Protein AF-A0A1J6KN86-F1 (afdb_monomer)

Sequence (72 aa):
SERRNEIEALKLENEMLRLENKLLSERKKNLLCSTCREREKQEKIIEQVLKEIDQVKTEYEKLPSSGPRNSQ

Structure (mmCIF, N/CA/C/O backbone):
data_AF-A0A1J6KN86-F1
#
_entry.id   AF-A0A1J6KN86-F1
#
loop_
_atom_site.group_PDB
_atom_site.id
_atom_site.type_symbol
_atom_site.label_atom_id
_atom_site.label_alt_id
_atom_site.label_comp_id
_atom_site.label_asym_id
_atom_site.label_entity_id
_atom_site.label_seq_id
_atom_site.pdbx_PDB_ins_code
_atom_site.Cartn_x
_atom_site.Cartn_y
_atom_site.Cartn_z
_atom_site.occupancy
_atom_site.B_iso_or_equiv
_atom_site.auth_seq_id
_atom_site.auth_comp_id
_atom_site.auth_asym_id
_atom_site.auth_atom_id
_atom_site.pdbx_PDB_model_num
ATOM 1 N N . SER A 1 1 ? 20.761 0.985 -20.123 1.00 70.06 1 SER A N 1
ATOM 2 C CA . SER A 1 1 ? 20.579 -0.278 -20.863 1.00 70.06 1 SER A CA 1
ATOM 3 C C . SER A 1 1 ? 19.220 -0.842 -20.501 1.00 70.06 1 SER A C 1
ATOM 5 O O . SER A 1 1 ? 18.821 -0.690 -19.353 1.00 70.06 1 SER A O 1
ATOM 7 N N . GLU A 1 2 ? 18.533 -1.482 -21.444 1.00 78.00 2 GLU A N 1
ATOM 8 C CA . GLU A 1 2 ? 17.192 -2.073 -21.256 1.00 78.00 2 GLU A CA 1
ATOM 9 C C . GLU A 1 2 ? 17.136 -3.019 -20.047 1.00 78.00 2 GLU A C 1
ATOM 11 O O . GLU A 1 2 ? 16.272 -2.873 -19.192 1.00 78.00 2 GLU A O 1
ATOM 16 N N . ARG A 1 3 ? 18.173 -3.845 -19.856 1.00 85.31 3 ARG A N 1
ATOM 17 C CA . ARG A 1 3 ? 18.323 -4.722 -18.681 1.00 85.31 3 ARG A CA 1
ATOM 18 C C . ARG A 1 3 ? 18.285 -3.998 -17.325 1.00 85.31 3 ARG A C 1
ATOM 20 O O . ARG A 1 3 ? 17.871 -4.580 -16.331 1.00 85.31 3 ARG A O 1
ATOM 27 N N . ARG A 1 4 ? 18.749 -2.741 -17.243 1.00 85.69 4 ARG A N 1
ATOM 28 C CA . ARG A 1 4 ? 18.639 -1.956 -15.995 1.00 85.69 4 ARG A CA 1
ATOM 29 C C . ARG A 1 4 ? 17.196 -1.518 -15.742 1.00 85.69 4 ARG A C 1
ATOM 31 O O . ARG A 1 4 ? 16.800 -1.487 -14.585 1.00 85.69 4 ARG A O 1
ATOM 38 N N . ASN A 1 5 ? 16.435 -1.229 -16.798 1.00 86.56 5 ASN A N 1
ATOM 39 C CA . ASN A 1 5 ? 15.026 -0.852 -16.688 1.00 86.56 5 ASN A CA 1
ATOM 40 C C . ASN A 1 5 ? 14.173 -2.058 -16.272 1.00 86.56 5 ASN A C 1
ATOM 42 O O . ASN A 1 5 ? 13.336 -1.916 -15.394 1.00 86.56 5 ASN A O 1
ATOM 46 N N . GLU A 1 6 ? 14.447 -3.250 -16.815 1.00 90.69 6 GLU A N 1
ATOM 47 C CA . GLU A 1 6 ? 13.787 -4.503 -16.405 1.00 90.69 6 GLU A CA 1
ATOM 48 C C . GLU A 1 6 ? 14.024 -4.829 -14.925 1.00 90.69 6 GLU A C 1
ATOM 50 O O . GLU A 1 6 ? 13.095 -5.163 -14.196 1.00 90.69 6 GLU A O 1
ATOM 55 N N . ILE A 1 7 ? 15.270 -4.701 -14.453 1.00 93.44 7 ILE A N 1
ATOM 56 C CA . ILE A 1 7 ? 15.596 -4.922 -13.037 1.00 93.44 7 ILE A CA 1
ATOM 57 C C . ILE A 1 7 ? 14.840 -3.933 -12.147 1.00 93.44 7 ILE A C 1
ATOM 59 O O . ILE A 1 7 ? 14.365 -4.315 -11.080 1.00 93.44 7 ILE A O 1
ATOM 63 N N . GLU A 1 8 ? 14.742 -2.670 -12.558 1.00 94.25 8 GLU A N 1
ATOM 64 C CA . GLU A 1 8 ? 14.032 -1.656 -11.783 1.00 94.25 8 GLU A CA 1
ATOM 65 C C . GLU A 1 8 ? 12.518 -1.895 -11.779 1.00 94.25 8 GLU A C 1
ATOM 67 O O . GLU A 1 8 ? 11.902 -1.828 -10.717 1.00 94.25 8 GLU A O 1
ATOM 72 N N . ALA A 1 9 ? 11.940 -2.291 -12.917 1.00 93.69 9 ALA A N 1
ATOM 73 C CA . ALA A 1 9 ? 10.540 -2.697 -13.016 1.00 93.69 9 ALA A CA 1
ATOM 74 C C . ALA A 1 9 ? 10.223 -3.838 -12.038 1.00 93.69 9 ALA A C 1
ATOM 76 O O . ALA A 1 9 ? 9.316 -3.710 -11.219 1.00 93.69 9 ALA A O 1
ATOM 77 N N . LEU A 1 10 ? 11.042 -4.897 -12.026 1.00 95.31 10 LEU A N 1
ATOM 78 C CA . LEU A 1 10 ? 10.872 -6.028 -11.106 1.00 95.31 10 LEU A CA 1
ATOM 79 C C . LEU A 1 10 ? 10.986 -5.621 -9.629 1.00 95.31 10 LEU A C 1
ATOM 81 O O . LEU A 1 10 ? 10.301 -6.186 -8.777 1.00 95.31 10 LEU A O 1
ATOM 85 N N . LYS A 1 11 ? 11.854 -4.662 -9.279 1.00 96.75 11 LYS A N 1
ATOM 86 C CA . LYS A 1 11 ? 11.929 -4.160 -7.895 1.00 96.75 11 LYS A CA 1
ATOM 87 C C . LYS A 1 11 ? 10.658 -3.419 -7.499 1.00 96.75 11 LYS A C 1
ATOM 89 O O . LYS A 1 11 ? 10.166 -3.636 -6.395 1.00 96.75 11 LYS A O 1
ATOM 94 N N . LEU A 1 12 ? 10.147 -2.565 -8.382 1.00 96.44 12 LEU A N 1
ATOM 95 C CA . LEU A 1 12 ? 8.922 -1.805 -8.142 1.00 96.44 12 LEU A CA 1
ATOM 96 C C . LEU A 1 12 ? 7.702 -2.733 -8.050 1.00 96.44 12 LEU A C 1
ATOM 98 O O . LEU A 1 12 ? 6.888 -2.561 -7.149 1.00 96.44 12 LEU A O 1
ATOM 102 N N . GLU A 1 13 ? 7.616 -3.769 -8.889 1.00 96.38 13 GLU A N 1
ATOM 103 C CA . GLU A 1 13 ? 6.584 -4.813 -8.784 1.00 96.38 13 GLU A CA 1
ATOM 104 C C . GLU A 1 13 ? 6.648 -5.552 -7.440 1.00 96.38 13 GLU A C 1
ATOM 106 O O . GLU A 1 13 ? 5.630 -5.711 -6.764 1.00 96.38 13 GLU A O 1
ATOM 111 N N . ASN A 1 14 ? 7.845 -5.962 -7.008 1.00 97.94 14 ASN A N 1
ATOM 112 C CA . ASN A 1 14 ? 8.022 -6.618 -5.710 1.00 97.94 14 ASN A CA 1
ATOM 113 C C . ASN A 1 14 ? 7.645 -5.701 -4.538 1.00 97.94 14 ASN A C 1
ATOM 115 O O . ASN A 1 14 ? 7.020 -6.152 -3.575 1.00 97.94 14 ASN A O 1
ATOM 119 N N . GLU A 1 15 ? 8.006 -4.420 -4.607 1.00 98.12 15 GLU A N 1
ATOM 120 C CA . GLU A 1 15 ? 7.639 -3.446 -3.581 1.00 98.12 15 GLU A CA 1
ATOM 121 C C . GLU A 1 15 ? 6.124 -3.216 -3.544 1.00 98.12 15 GLU A C 1
ATOM 123 O O . GLU A 1 15 ? 5.534 -3.180 -2.463 1.00 98.12 15 GLU A O 1
ATOM 128 N N . MET A 1 16 ? 5.471 -3.157 -4.705 1.00 97.88 16 MET A N 1
ATOM 129 C CA . MET A 1 16 ? 4.017 -3.045 -4.804 1.00 97.88 16 MET A CA 1
ATOM 130 C C . MET A 1 16 ? 3.320 -4.247 -4.153 1.00 97.88 16 MET A C 1
ATOM 132 O O . MET A 1 16 ? 2.471 -4.055 -3.282 1.00 97.88 16 MET A O 1
ATOM 136 N N . LEU A 1 17 ? 3.766 -5.476 -4.439 1.00 97.88 17 LEU A N 1
ATOM 137 C CA . LEU A 1 17 ? 3.263 -6.690 -3.777 1.00 97.88 17 LEU A CA 1
ATOM 138 C C . LEU A 1 17 ? 3.481 -6.665 -2.254 1.00 97.88 17 LEU A C 1
ATOM 140 O O . LEU A 1 17 ? 2.621 -7.098 -1.477 1.00 97.88 17 LEU A O 1
ATOM 144 N N . ARG A 1 18 ? 4.629 -6.161 -1.786 1.00 98.62 18 ARG A N 1
ATOM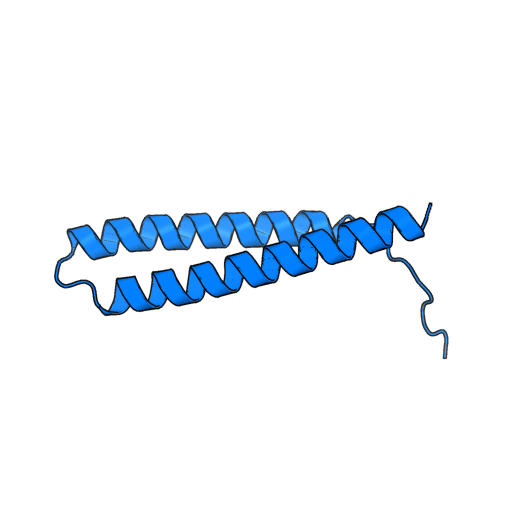 145 C CA . ARG A 1 18 ? 4.917 -6.018 -0.349 1.00 98.62 18 ARG A CA 1
ATOM 146 C C . ARG A 1 18 ? 3.943 -5.042 0.316 1.00 98.62 18 ARG A C 1
ATOM 148 O O . ARG A 1 18 ? 3.439 -5.326 1.408 1.00 98.62 18 ARG A O 1
ATOM 155 N N . LEU A 1 19 ? 3.674 -3.910 -0.328 1.00 98.56 19 LEU A N 1
ATOM 156 C CA . LEU A 1 19 ? 2.759 -2.885 0.168 1.00 98.56 19 LEU A CA 1
ATOM 157 C C . LEU A 1 19 ? 1.298 -3.345 0.138 1.00 98.56 19 LEU A C 1
ATOM 159 O O . LEU A 1 19 ? 0.575 -3.097 1.102 1.00 98.56 19 LEU A O 1
ATOM 163 N N . GLU A 1 20 ? 0.870 -4.080 -0.888 1.00 98.12 20 GLU A N 1
ATOM 164 C CA . GLU A 1 20 ? -0.468 -4.683 -0.951 1.00 98.12 20 GLU A CA 1
ATOM 165 C C . GLU A 1 20 ? -0.691 -5.684 0.189 1.00 98.12 20 GLU A C 1
ATOM 167 O O . GLU A 1 20 ? -1.711 -5.636 0.884 1.00 98.12 20 GLU A O 1
ATOM 172 N N . ASN A 1 21 ? 0.299 -6.534 0.470 1.00 98.50 21 ASN A N 1
ATOM 173 C CA . ASN A 1 21 ? 0.248 -7.449 1.612 1.00 98.50 21 ASN A CA 1
ATOM 174 C C . ASN A 1 21 ? 0.180 -6.702 2.952 1.00 98.50 21 ASN A C 1
ATOM 176 O O . ASN A 1 21 ? -0.596 -7.072 3.842 1.00 98.50 21 ASN A O 1
ATOM 180 N N . LYS A 1 22 ? 0.956 -5.620 3.100 1.00 98.38 22 LYS A N 1
ATOM 181 C CA . LYS A 1 22 ? 0.885 -4.732 4.269 1.00 98.38 22 LYS A CA 1
ATOM 182 C C . LYS A 1 22 ? -0.518 -4.133 4.393 1.00 98.38 22 LYS A C 1
ATOM 184 O O . LYS A 1 22 ? -1.115 -4.240 5.459 1.00 98.38 22 LYS A O 1
ATOM 189 N N . LEU A 1 23 ? -1.086 -3.595 3.315 1.00 98.44 23 LEU A N 1
ATOM 190 C CA . LEU A 1 23 ? -2.433 -3.021 3.292 1.00 98.44 23 LEU A CA 1
ATOM 191 C C . LEU A 1 23 ? -3.497 -4.028 3.750 1.00 98.44 23 LEU A C 1
ATOM 193 O O . LEU A 1 23 ? -4.350 -3.686 4.570 1.00 98.44 23 LEU A O 1
ATOM 197 N N . LEU A 1 24 ? -3.438 -5.270 3.262 1.00 97.94 24 LEU A N 1
ATOM 198 C CA . LEU A 1 24 ? -4.349 -6.339 3.683 1.00 97.94 24 LEU A CA 1
ATOM 199 C C . LEU A 1 24 ? -4.220 -6.641 5.182 1.00 97.94 24 LEU A C 1
ATOM 201 O O . LEU A 1 24 ? -5.230 -6.745 5.882 1.00 97.94 24 LEU A O 1
ATOM 205 N N . SER A 1 25 ? -2.989 -6.732 5.691 1.00 97.88 25 SER A N 1
ATOM 206 C CA . SER A 1 25 ? -2.715 -6.948 7.117 1.00 97.88 25 SER A CA 1
ATOM 207 C C . SER A 1 25 ? -3.255 -5.807 7.985 1.00 97.88 25 SER A C 1
ATOM 209 O O . SER A 1 25 ? -3.959 -6.046 8.968 1.00 97.88 25 SER A O 1
ATOM 211 N N . GLU A 1 26 ? -3.004 -4.559 7.592 1.00 97.50 26 GLU A N 1
ATOM 212 C CA . GLU A 1 26 ? -3.467 -3.372 8.312 1.00 97.50 26 GLU A CA 1
ATOM 213 C C . GLU A 1 26 ? -5.000 -3.232 8.271 1.00 97.50 26 GLU A C 1
ATOM 215 O O . GLU A 1 26 ? -5.617 -2.920 9.290 1.00 97.50 26 GLU A O 1
ATOM 220 N N . ARG A 1 27 ? -5.652 -3.562 7.147 1.00 96.88 27 ARG A N 1
ATOM 221 C CA . ARG A 1 27 ? -7.124 -3.632 7.056 1.00 96.88 27 ARG A CA 1
ATOM 222 C C . ARG A 1 27 ? -7.708 -4.708 7.967 1.00 96.88 27 ARG A C 1
ATOM 224 O O . ARG A 1 27 ? -8.718 -4.462 8.625 1.00 96.88 27 ARG A O 1
ATOM 231 N N . LYS A 1 28 ? -7.063 -5.875 8.052 1.00 96.38 28 LYS A N 1
ATOM 232 C CA . LYS A 1 28 ? -7.468 -6.941 8.978 1.00 96.38 28 LYS A CA 1
ATOM 233 C C . LYS A 1 28 ? -7.346 -6.487 10.432 1.00 96.38 28 LYS A C 1
ATOM 235 O O . LYS A 1 28 ? -8.271 -6.715 11.205 1.00 96.38 28 LYS A O 1
ATOM 240 N N . LYS A 1 29 ? -6.249 -5.819 10.803 1.00 95.06 29 LYS A N 1
ATOM 241 C CA . LYS A 1 29 ? -6.097 -5.225 12.143 1.00 95.06 29 LYS A CA 1
ATOM 242 C C . LYS A 1 29 ? -7.199 -4.206 12.423 1.00 95.06 29 LYS A C 1
ATOM 244 O O . LYS A 1 29 ? -7.806 -4.279 13.482 1.00 95.06 29 LYS A O 1
ATOM 249 N N . ASN A 1 30 ? -7.508 -3.337 11.457 1.00 95.50 30 ASN A N 1
ATOM 250 C CA . ASN A 1 30 ? -8.546 -2.311 11.601 1.00 95.50 30 ASN A CA 1
ATOM 251 C C . ASN A 1 30 ? -9.925 -2.906 11.894 1.00 95.50 30 ASN A C 1
ATOM 253 O O . ASN A 1 30 ? -10.662 -2.408 12.742 1.00 95.50 30 ASN A O 1
ATOM 257 N N . LEU A 1 31 ? -10.258 -3.999 11.203 1.00 94.12 31 LEU A N 1
ATOM 258 C CA . LEU A 1 31 ? -11.510 -4.726 11.404 1.00 94.12 31 LEU A CA 1
ATOM 259 C C . LEU A 1 31 ? -11.615 -5.323 12.815 1.00 94.12 31 LEU A C 1
ATOM 261 O O . LEU A 1 31 ? -12.710 -5.415 13.360 1.00 94.12 31 LEU A O 1
ATOM 265 N N . LEU A 1 32 ? -10.481 -5.722 13.395 1.00 93.44 32 LEU A N 1
ATOM 266 C CA . LEU A 1 32 ? -10.394 -6.320 14.728 1.00 93.44 32 LEU A CA 1
ATOM 267 C C . LEU A 1 32 ? -10.216 -5.280 15.849 1.00 93.44 32 LEU A C 1
ATOM 269 O O . LEU A 1 32 ? -10.183 -5.660 17.019 1.00 93.44 32 LEU 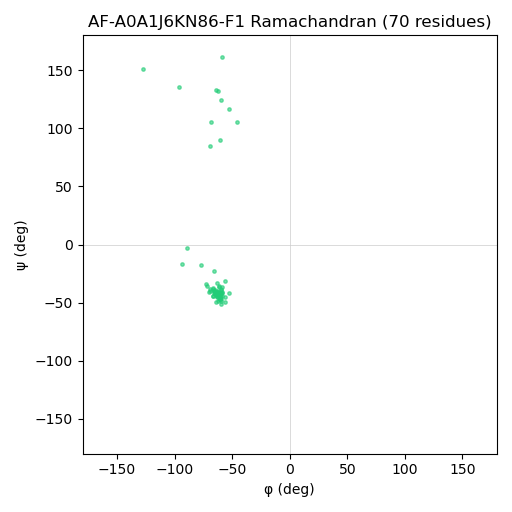A O 1
ATOM 273 N N . CYS A 1 33 ? -10.095 -3.986 15.528 1.00 92.44 33 CYS A N 1
ATOM 274 C CA . CYS A 1 33 ? -9.955 -2.932 16.530 1.00 92.44 33 CYS A CA 1
ATOM 275 C C . CYS A 1 33 ? -11.189 -2.854 17.435 1.00 92.44 33 CYS A C 1
ATOM 277 O O . CYS A 1 33 ? -12.329 -2.783 16.971 1.00 92.44 33 CYS A O 1
ATOM 279 N N . SER A 1 34 ? -10.935 -2.795 18.741 1.00 89.25 34 SER A N 1
ATOM 280 C CA . SER A 1 34 ? -11.970 -2.772 19.780 1.00 89.25 34 SER A CA 1
ATOM 2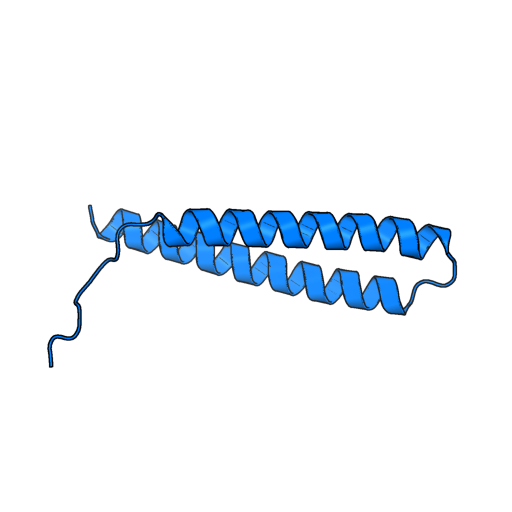81 C C . SER A 1 34 ? -12.365 -1.359 20.212 1.00 89.25 34 SER A C 1
ATOM 283 O O . SER A 1 34 ? -13.425 -1.161 20.805 1.00 89.25 34 SER A O 1
ATOM 285 N N . THR A 1 35 ? -11.533 -0.364 19.893 1.00 93.69 35 THR A N 1
ATOM 286 C CA . THR A 1 35 ? -11.738 1.032 20.292 1.00 93.69 35 THR A CA 1
ATOM 287 C C . THR A 1 35 ? -11.673 1.980 19.096 1.00 93.69 35 THR A C 1
ATOM 289 O O . THR A 1 35 ? -10.942 1.744 18.130 1.00 93.69 35 THR A O 1
ATOM 292 N N . CYS A 1 36 ? -12.392 3.106 19.178 1.00 91.69 36 CYS A N 1
ATOM 293 C CA . CYS A 1 36 ? -12.349 4.150 18.146 1.00 91.69 36 CYS A CA 1
ATOM 294 C C . CYS A 1 36 ? -10.931 4.709 17.952 1.00 91.69 36 CYS A C 1
ATOM 296 O O . CYS A 1 36 ? -10.508 4.945 16.827 1.00 91.69 36 CYS A O 1
ATOM 298 N N . ARG A 1 37 ? -10.157 4.845 19.036 1.00 93.81 37 ARG A N 1
ATOM 299 C CA . ARG A 1 37 ? -8.779 5.355 18.986 1.00 93.81 37 ARG A CA 1
ATOM 300 C C . ARG A 1 37 ? -7.830 4.423 18.227 1.00 93.81 37 ARG A C 1
ATOM 302 O O . ARG A 1 37 ? -6.968 4.895 17.488 1.00 93.81 37 ARG A O 1
ATOM 309 N N . GLU A 1 38 ? -7.950 3.111 18.429 1.00 93.81 38 GLU A N 1
ATOM 310 C CA . GLU A 1 38 ? -7.165 2.127 17.673 1.00 93.81 38 GLU A CA 1
ATOM 311 C C . GLU A 1 38 ? -7.528 2.159 16.191 1.00 93.81 38 GLU A C 1
ATOM 313 O O . GLU A 1 38 ? -6.627 2.164 15.355 1.00 93.81 38 GLU A O 1
ATOM 318 N N . ARG A 1 39 ? -8.827 2.268 15.884 1.00 95.06 39 ARG A N 1
ATOM 319 C CA . ARG A 1 39 ? -9.331 2.394 14.514 1.00 95.06 39 ARG A CA 1
ATOM 320 C C . ARG A 1 39 ? -8.772 3.633 13.815 1.00 95.06 39 ARG A C 1
ATOM 322 O O . ARG A 1 39 ? -8.159 3.499 12.766 1.00 95.06 39 ARG A O 1
ATOM 329 N N . GLU A 1 40 ? -8.859 4.811 14.432 1.00 95.88 40 GLU A N 1
ATOM 330 C CA . GLU A 1 40 ? -8.300 6.052 13.866 1.00 95.88 40 GLU A CA 1
ATOM 331 C C . GLU A 1 40 ? -6.788 5.953 13.610 1.00 95.88 40 GLU A C 1
ATOM 333 O O . GLU A 1 40 ? -6.272 6.432 12.597 1.00 95.88 40 GLU A O 1
ATOM 338 N N . LYS A 1 41 ? -6.041 5.333 14.533 1.00 95.31 41 LYS A N 1
ATOM 339 C CA . LYS A 1 41 ? -4.603 5.103 14.344 1.00 95.31 41 LYS A CA 1
ATOM 340 C C . LYS A 1 41 ? -4.357 4.183 13.148 1.00 95.31 41 LYS A C 1
ATOM 342 O O . LYS A 1 41 ? -3.438 4.427 12.369 1.00 95.31 41 LYS A O 1
ATOM 347 N N . GLN A 1 42 ? -5.156 3.133 13.020 1.00 96.69 42 GLN A N 1
ATOM 348 C CA . GLN A 1 42 ? -5.017 2.135 11.974 1.00 96.69 42 GLN A CA 1
ATOM 349 C C . GLN A 1 42 ? -5.436 2.668 10.596 1.00 96.69 42 GLN A C 1
ATOM 351 O O . GLN A 1 42 ? -4.775 2.361 9.604 1.00 96.69 42 GLN A O 1
ATOM 356 N N . GLU A 1 43 ? -6.457 3.523 10.534 1.00 96.88 43 GLU A N 1
ATOM 357 C CA . GLU A 1 43 ? -6.876 4.251 9.331 1.00 96.88 43 GLU A CA 1
ATOM 358 C C . GLU A 1 43 ? -5.759 5.157 8.808 1.00 96.88 43 GLU A C 1
ATOM 360 O O . GLU A 1 43 ? -5.424 5.081 7.629 1.00 96.88 43 GLU A O 1
ATOM 365 N N . LYS A 1 44 ? -5.073 5.905 9.684 1.00 97.88 44 LYS A N 1
ATOM 366 C CA . LYS A 1 44 ? -3.900 6.714 9.293 1.00 97.88 44 LYS A CA 1
ATOM 367 C C . LYS A 1 44 ? -2.769 5.873 8.699 1.00 97.88 44 LYS A C 1
ATOM 369 O O . LYS A 1 44 ? -2.108 6.300 7.755 1.00 97.88 44 LYS A O 1
ATOM 374 N N . ILE A 1 45 ? -2.537 4.673 9.238 1.00 97.88 45 ILE A N 1
ATOM 375 C CA . ILE A 1 45 ? -1.544 3.741 8.685 1.00 97.88 45 ILE A CA 1
ATOM 376 C C . ILE A 1 45 ? -1.992 3.256 7.301 1.00 97.88 45 ILE A C 1
ATOM 378 O O . ILE A 1 45 ? -1.184 3.233 6.377 1.00 97.88 45 ILE A O 1
ATOM 382 N N . ILE A 1 46 ? -3.268 2.894 7.140 1.00 98.44 46 ILE A N 1
ATOM 383 C CA . ILE A 1 46 ? -3.836 2.457 5.856 1.00 98.44 46 ILE A CA 1
ATOM 384 C C . ILE A 1 46 ? -3.713 3.562 4.801 1.00 98.44 46 ILE A C 1
ATOM 386 O O . ILE A 1 46 ? -3.249 3.289 3.697 1.00 98.44 46 ILE A O 1
ATOM 390 N N . GLU A 1 47 ? -4.068 4.802 5.140 1.00 98.56 47 GLU A N 1
ATOM 391 C CA . GLU A 1 47 ? -3.916 5.960 4.252 1.00 98.56 47 GLU A CA 1
ATOM 392 C C . GLU A 1 47 ? -2.462 6.170 3.826 1.00 98.56 47 GLU A C 1
ATOM 394 O O . GLU A 1 47 ? -2.192 6.448 2.658 1.00 98.56 47 GLU A O 1
ATOM 399 N N . GLN A 1 48 ? -1.514 6.013 4.752 1.00 98.62 48 GLN A N 1
ATOM 400 C CA . GLN A 1 48 ? -0.094 6.129 4.439 1.00 98.62 48 GLN A CA 1
ATOM 401 C C . GLN A 1 48 ? 0.372 5.023 3.480 1.00 98.62 48 GLN A C 1
ATOM 403 O O . GLN A 1 48 ? 1.089 5.310 2.526 1.00 98.62 48 GLN A O 1
ATOM 408 N N . VAL A 1 49 ? -0.070 3.777 3.683 1.00 98.44 49 VAL A N 1
ATOM 409 C CA . VAL A 1 49 ? 0.262 2.660 2.779 1.00 98.44 49 VAL A CA 1
ATOM 410 C C . VAL A 1 49 ? -0.334 2.872 1.387 1.00 98.44 49 VAL A C 1
ATOM 412 O O . VAL A 1 49 ? 0.337 2.599 0.399 1.00 98.44 49 VAL A O 1
ATOM 415 N N . LEU A 1 50 ? -1.558 3.395 1.285 1.00 98.56 50 LEU A N 1
ATOM 416 C CA . LEU A 1 50 ? -2.164 3.725 -0.009 1.00 98.56 50 LEU A CA 1
ATOM 417 C C . LEU A 1 50 ? -1.346 4.785 -0.763 1.00 98.56 50 LEU A C 1
ATOM 419 O O . LEU A 1 50 ? -1.087 4.616 -1.950 1.00 98.56 50 LEU A O 1
ATOM 423 N N . LYS A 1 51 ? -0.855 5.817 -0.065 1.00 98.56 51 LYS A N 1
ATOM 424 C CA . LYS A 1 51 ? 0.046 6.820 -0.659 1.00 98.56 51 LYS A CA 1
ATOM 425 C C . LYS A 1 51 ? 1.370 6.214 -1.128 1.00 98.56 51 LYS A C 1
ATOM 427 O O . LYS A 1 51 ? 1.858 6.593 -2.187 1.00 98.56 51 LYS A O 1
ATOM 432 N N . GLU A 1 52 ? 1.949 5.290 -0.358 1.00 98.50 52 GLU A N 1
ATOM 433 C CA . GLU A 1 52 ? 3.163 4.556 -0.755 1.00 98.50 52 GLU A CA 1
ATOM 434 C C . GLU A 1 52 ? 2.919 3.741 -2.040 1.00 98.50 52 GLU A C 1
ATOM 436 O O . GLU A 1 52 ? 3.741 3.780 -2.952 1.00 98.50 52 GLU A O 1
ATOM 441 N N . ILE A 1 53 ? 1.768 3.065 -2.155 1.00 98.38 53 ILE A N 1
ATOM 442 C CA . ILE A 1 53 ? 1.386 2.311 -3.363 1.00 98.38 53 ILE A CA 1
ATOM 443 C C . ILE A 1 53 ? 1.261 3.242 -4.575 1.00 98.38 53 ILE A C 1
ATOM 445 O O . ILE A 1 53 ? 1.843 2.957 -5.621 1.00 98.38 53 ILE A O 1
ATOM 449 N N . ASP A 1 54 ? 0.556 4.367 -4.438 1.00 98.19 54 ASP A N 1
ATOM 450 C CA . ASP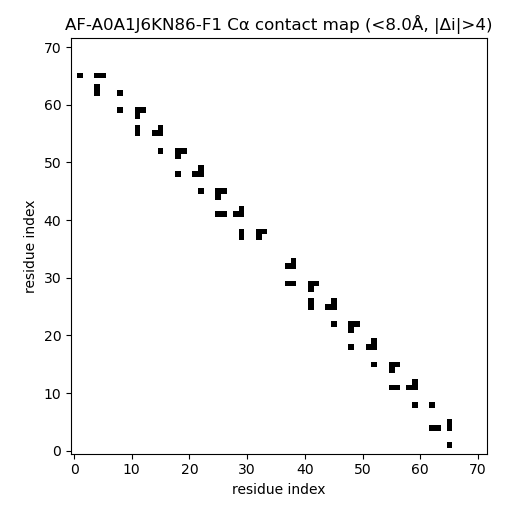 A 1 54 ? 0.381 5.330 -5.534 1.00 98.19 54 A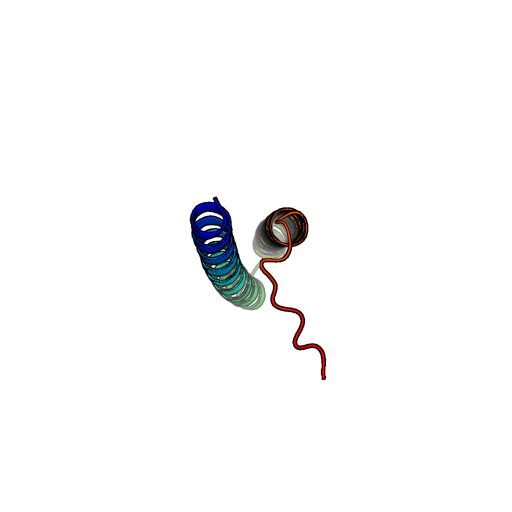SP A CA 1
ATOM 451 C C . ASP A 1 54 ? 1.722 5.911 -6.011 1.00 98.19 54 ASP A C 1
ATOM 453 O O . ASP A 1 54 ? 1.933 6.106 -7.212 1.00 98.19 54 ASP A O 1
ATOM 457 N N . GLN A 1 55 ? 2.660 6.146 -5.087 1.00 98.25 55 GLN A N 1
ATOM 458 C CA . GLN A 1 55 ? 4.017 6.581 -5.421 1.00 98.25 55 GLN A CA 1
ATOM 459 C C . GLN A 1 55 ? 4.769 5.513 -6.218 1.00 98.25 55 GLN A C 1
ATOM 461 O O . GLN A 1 55 ? 5.301 5.820 -7.282 1.00 98.25 55 GLN A O 1
ATOM 466 N N . VAL A 1 56 ? 4.776 4.260 -5.752 1.00 97.62 56 VAL A N 1
ATOM 467 C CA . VAL A 1 56 ? 5.445 3.150 -6.455 1.00 97.62 56 VAL A CA 1
ATOM 468 C C . VAL A 1 56 ? 4.850 2.946 -7.846 1.00 97.62 56 VAL A C 1
ATOM 470 O O . VAL A 1 56 ? 5.595 2.796 -8.814 1.00 97.62 56 VAL A O 1
ATOM 473 N N . LYS A 1 57 ? 3.522 3.017 -7.972 1.00 95.31 57 LYS A N 1
ATOM 474 C CA . LYS A 1 57 ? 2.829 2.933 -9.260 1.00 95.31 57 LYS A CA 1
ATOM 475 C C . LYS A 1 57 ? 3.242 4.065 -10.204 1.00 95.31 57 LYS A C 1
ATOM 477 O O . LYS A 1 57 ? 3.544 3.810 -11.365 1.00 95.31 57 LYS A O 1
ATOM 482 N N . THR A 1 58 ? 3.322 5.291 -9.692 1.00 96.62 58 THR A N 1
ATOM 483 C CA . THR A 1 58 ? 3.783 6.453 -10.464 1.00 96.62 58 THR A CA 1
ATOM 484 C C . THR A 1 58 ? 5.225 6.273 -10.947 1.00 96.62 58 THR A C 1
ATOM 486 O O . THR A 1 58 ? 5.533 6.594 -12.092 1.00 96.62 58 THR A O 1
ATOM 489 N N . GLU A 1 59 ? 6.123 5.757 -10.104 1.00 95.50 59 GLU A N 1
ATOM 490 C CA . GLU A 1 59 ? 7.506 5.476 -10.509 1.00 95.50 59 GLU A CA 1
ATOM 491 C C . GLU A 1 59 ? 7.588 4.347 -11.543 1.00 95.50 59 GLU A C 1
ATOM 493 O O . GLU A 1 59 ? 8.362 4.444 -12.495 1.00 95.50 59 GLU A O 1
ATOM 498 N N . TYR A 1 60 ? 6.748 3.319 -11.417 1.00 92.50 60 TYR A N 1
ATOM 499 C CA . TYR A 1 60 ? 6.666 2.235 -12.393 1.00 92.50 60 TYR A CA 1
ATOM 500 C C . TYR A 1 60 ? 6.204 2.742 -13.766 1.00 92.50 60 TYR A C 1
ATOM 502 O O . TYR A 1 60 ? 6.820 2.430 -14.781 1.00 92.50 60 TYR A O 1
ATOM 510 N N . GLU A 1 61 ? 5.172 3.589 -13.808 1.00 92.00 61 GLU A N 1
ATOM 511 C CA . GLU A 1 61 ? 4.644 4.182 -15.047 1.00 92.00 61 GLU A CA 1
ATOM 512 C C . GLU A 1 61 ? 5.638 5.131 -15.744 1.00 92.00 61 GLU A C 1
ATOM 514 O O . GLU A 1 61 ? 5.547 5.340 -16.955 1.00 92.00 61 GLU A O 1
ATOM 519 N N . LYS A 1 62 ? 6.607 5.691 -15.007 1.00 92.00 62 LYS A N 1
ATOM 520 C CA . LYS A 1 62 ? 7.696 6.507 -15.574 1.00 92.00 62 LYS A CA 1
ATOM 521 C C . LYS A 1 62 ? 8.785 5.676 -16.242 1.00 92.00 62 LYS A C 1
ATOM 523 O O . LYS A 1 62 ? 9.586 6.243 -16.993 1.00 92.00 62 LYS A O 1
ATOM 528 N N . LEU A 1 63 ? 8.869 4.373 -15.962 1.00 88.38 63 LEU A N 1
ATOM 529 C CA . LEU A 1 63 ? 9.864 3.536 -16.612 1.00 88.38 63 LEU A CA 1
ATOM 530 C C . LEU A 1 63 ? 9.577 3.494 -18.117 1.00 88.38 63 LEU A C 1
ATOM 532 O O . LEU A 1 63 ? 8.434 3.293 -18.534 1.00 88.38 63 LEU A O 1
ATOM 536 N N . PRO A 1 64 ? 10.601 3.692 -18.965 1.00 81.50 64 PRO A N 1
ATOM 537 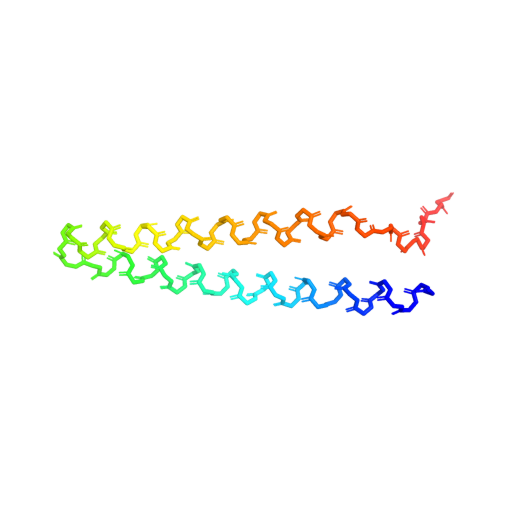C CA . PRO A 1 64 ? 10.414 3.580 -20.399 1.00 81.50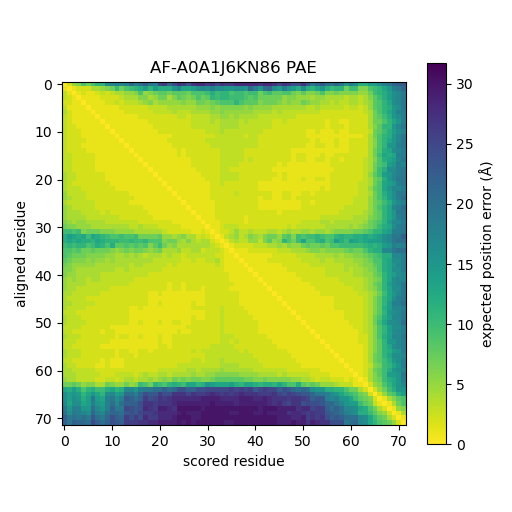 64 PRO A CA 1
ATOM 538 C C . PRO A 1 64 ? 9.930 2.164 -20.705 1.00 81.50 64 PRO A C 1
ATOM 540 O O . PRO A 1 64 ? 10.598 1.199 -20.335 1.00 81.50 64 PRO A O 1
ATOM 543 N N . SER A 1 65 ? 8.780 2.056 -21.377 1.00 67.38 65 SER A N 1
ATOM 544 C CA . SER A 1 65 ? 8.235 0.795 -21.882 1.00 67.38 65 SER A CA 1
ATOM 545 C C . SER A 1 65 ? 9.347 0.004 -22.572 1.00 67.38 65 SER A C 1
ATOM 547 O O . SER A 1 65 ? 9.730 0.331 -23.698 1.00 67.38 65 SER A O 1
ATOM 549 N N . SER A 1 66 ? 9.847 -1.051 -21.931 1.00 56.06 66 SER A N 1
ATOM 550 C CA . SER A 1 66 ? 10.624 -2.084 -22.605 1.00 56.06 66 SER A CA 1
ATOM 551 C C . SER A 1 66 ? 9.655 -2.843 -23.508 1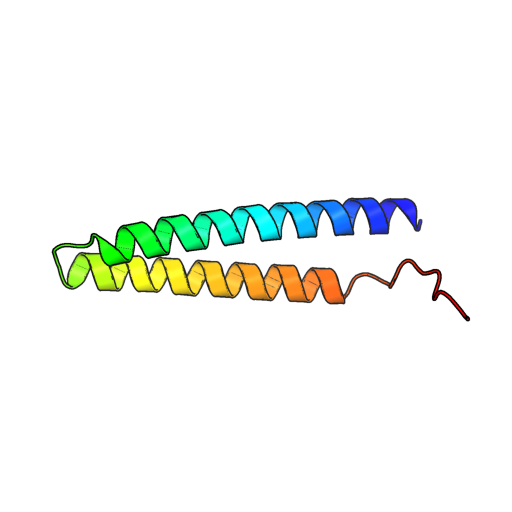.00 56.06 66 SER A C 1
ATOM 553 O O . SER A 1 66 ? 9.040 -3.827 -23.105 1.00 56.06 66 SER A O 1
ATOM 555 N N . GLY A 1 67 ? 9.436 -2.312 -24.714 1.00 49.94 67 GLY A N 1
ATOM 556 C CA . GLY A 1 67 ? 8.762 -3.051 -25.775 1.00 49.94 67 GLY A CA 1
ATOM 557 C C . GLY A 1 67 ? 9.534 -4.343 -26.092 1.00 49.94 67 GLY A C 1
ATOM 558 O O . GLY A 1 67 ? 10.718 -4.446 -25.782 1.00 49.94 67 GLY A O 1
ATOM 559 N N . PRO A 1 68 ? 8.889 -5.312 -26.749 1.00 44.72 68 PRO A N 1
ATOM 560 C CA . PRO A 1 68 ? 8.213 -5.010 -27.995 1.00 44.72 68 PRO A CA 1
ATOM 561 C C . PRO A 1 68 ? 6.728 -4.742 -27.783 1.00 44.72 68 PRO A C 1
ATOM 563 O O . PRO A 1 68 ? 6.015 -5.503 -27.134 1.00 44.72 68 PRO A O 1
ATOM 566 N N . ARG A 1 69 ? 6.232 -3.681 -28.431 1.00 49.09 69 ARG A N 1
ATOM 567 C CA . ARG A 1 69 ? 4.857 -3.723 -28.925 1.00 49.09 69 ARG A CA 1
ATOM 568 C C . ARG A 1 69 ? 4.771 -5.006 -29.746 1.00 49.09 69 ARG A C 1
ATOM 570 O O . ARG A 1 69 ? 5.484 -5.121 -30.740 1.00 49.09 69 ARG A O 1
ATOM 577 N N . ASN A 1 70 ? 3.936 -5.955 -29.338 1.00 42.28 70 ASN A N 1
ATOM 578 C CA . ASN A 1 70 ? 3.420 -6.934 -30.281 1.00 42.28 70 ASN A CA 1
ATOM 579 C C . ASN A 1 70 ? 2.648 -6.135 -31.336 1.00 42.28 70 ASN A C 1
ATOM 581 O O . ASN A 1 70 ? 1.479 -5.803 -31.153 1.00 42.28 70 ASN A O 1
ATOM 585 N N . SER A 1 71 ? 3.354 -5.729 -32.386 1.00 41.81 71 SER A N 1
ATOM 586 C CA . SER A 1 71 ? 2.758 -5.346 -33.652 1.00 41.81 71 SER A CA 1
ATOM 587 C C . SER A 1 71 ? 2.195 -6.640 -34.223 1.00 41.81 71 SER A C 1
ATOM 589 O O . SER A 1 71 ? 2.958 -7.534 -34.592 1.00 41.81 71 SER A O 1
ATOM 591 N N . GLN A 1 72 ? 0.871 -6.764 -34.155 1.00 34.41 72 GLN A N 1
ATOM 592 C CA . GLN A 1 72 ? 0.114 -7.703 -34.978 1.00 34.41 72 GLN A CA 1
ATOM 593 C C . GLN A 1 72 ? 0.420 -7.492 -36.462 1.00 34.41 72 GLN A C 1
ATOM 595 O O . GLN A 1 72 ? 0.759 -6.342 -36.834 1.00 34.41 72 GLN A O 1
#

Foldseek 3Di:
DVVVLVVLLVVLVVVLVVLVVVLVVLVVQLVVDPDPVSNVVSVVVNVVSVVVNVVSVVVNVPRPPPDDPPPD

Organism: Nicotiana attenuata (NCBI:txid49451)

Radius of gyration: 16.99 Å; Cα contacts (8 Å, |Δi|>4): 37; chains: 1; bounding box: 33×14×55 Å

pLDDT: mean 89.47, std 15.73, range [34.41, 98.62]

Secondary structure (DSSP, 8-state):
-HHHHHHHHHHHHHHHHHHHHHHHHHHHHHHH--SHHHHHHHHHHHHHHHHHHHHHHHHHHHS---PPP---

Nearest PDB structures (foldseek):
  8ibh-assembly1_A-2  TM=9.341E-01  e=1.137E+00  Homo sapiens
  4afl-assembly2_F  TM=9.451E-01  e=1.289E+00  Homo sapiens
  4l0r-assembly1_B  TM=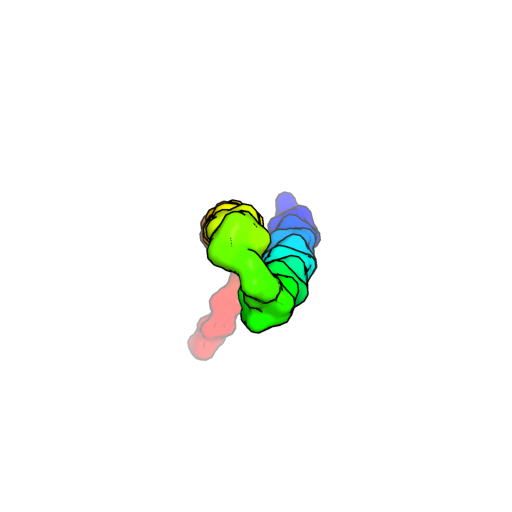9.865E-01  e=1.878E+00  Homo sapiens
  4l0r-assembly1_A  TM=9.327E-01  e=2.267E+00  Homo sapiens
  4wpe-assembly1_A-2  TM=8.231E-01  e=4.520E+00  Saccharomyces cerevisiae S288C

Mean predicted aligned error: 6.06 Å

Solvent-accessible surface area (backbone atoms only — not comparable to full-atom values): 4143 Å² total; per-residue (Å²): 108,71,72,59,52,54,54,50,47,54,50,43,53,53,48,46,54,52,46,52,53,48,45,54,52,44,52,53,52,39,73,68,44,90,45,71,70,54,29,56,56,36,49,56,51,44,55,51,46,51,51,53,44,54,49,47,51,53,56,52,71,65,49,78,82,82,63,79,76,84,75,127